Protein AF-A0A3B9BA72-F1 (afdb_monomer_lite)

Radius of gyration: 28.12 Å; chains: 1; bounding box: 75×42×63 Å

Structure (mmCIF, N/CA/C/O backbone):
data_AF-A0A3B9BA72-F1
#
_entry.id   AF-A0A3B9BA72-F1
#
loop_
_atom_site.group_PDB
_atom_site.id
_atom_site.type_symbol
_atom_site.label_atom_id
_atom_site.label_alt_id
_atom_site.label_comp_id
_atom_site.label_asym_id
_atom_site.label_entity_id
_atom_site.label_seq_id
_atom_site.pdbx_PDB_ins_code
_atom_site.Cartn_x
_atom_site.Cartn_y
_atom_site.Cartn_z
_atom_site.occupancy
_atom_site.B_iso_or_equiv
_atom_site.auth_seq_id
_atom_site.auth_comp_id
_atom_site.auth_asym_id
_atom_site.auth_atom_id
_atom_site.pdbx_PDB_model_num
ATOM 1 N N . MET A 1 1 ? -44.098 -10.872 45.865 1.00 39.09 1 MET A N 1
ATOM 2 C CA . MET A 1 1 ? -43.652 -11.292 47.211 1.00 39.09 1 MET A CA 1
ATOM 3 C C . MET A 1 1 ? -42.749 -12.494 46.983 1.00 39.09 1 MET A C 1
ATOM 5 O O . MET A 1 1 ? -43.234 -13.493 46.483 1.00 39.09 1 MET A O 1
ATOM 9 N N . SER A 1 2 ? -41.432 -12.291 46.892 1.00 42.19 2 SER A N 1
ATOM 10 C CA . SER A 1 2 ? -40.493 -12.405 48.029 1.00 42.19 2 SER A CA 1
ATOM 11 C C . SER A 1 2 ? -40.574 -13.809 48.636 1.00 42.19 2 SER A C 1
ATOM 13 O O . SER A 1 2 ? -41.641 -14.202 49.070 1.00 42.19 2 SER A O 1
ATOM 15 N N . ALA A 1 3 ? -39.534 -14.618 48.746 1.00 47.72 3 ALA A N 1
ATOM 16 C CA . ALA A 1 3 ? -38.105 -14.443 48.584 1.00 47.72 3 ALA A CA 1
ATOM 17 C C . ALA A 1 3 ? -37.508 -15.856 48.629 1.00 47.72 3 ALA A C 1
ATOM 19 O O . ALA A 1 3 ? -38.056 -16.686 49.336 1.00 47.72 3 ALA A O 1
ATOM 20 N N . PHE A 1 4 ? -36.391 -16.122 47.955 1.00 42.97 4 PHE A N 1
ATOM 21 C CA . PHE A 1 4 ? -35.369 -17.028 48.499 1.00 42.97 4 PHE A CA 1
ATOM 22 C C . PHE A 1 4 ? -34.031 -16.754 47.800 1.00 42.97 4 PHE A C 1
ATOM 24 O O . PHE A 1 4 ? -33.461 -17.56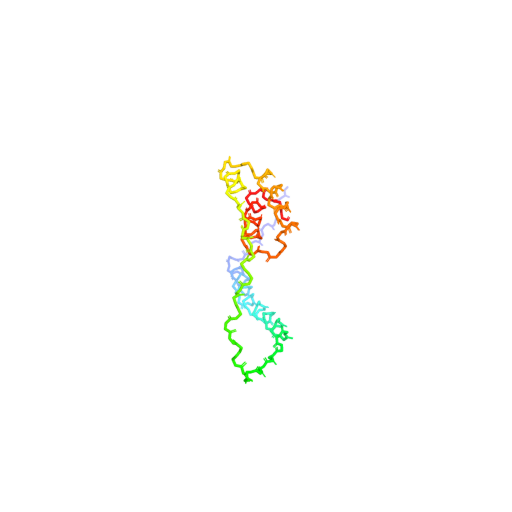4 47.075 1.00 42.97 4 PHE A O 1
ATOM 31 N N . LEU A 1 5 ? -33.543 -15.529 48.008 1.00 53.72 5 LEU A N 1
ATOM 32 C CA . LEU A 1 5 ? -32.123 -15.227 47.902 1.00 53.72 5 LEU A CA 1
ATOM 33 C C . LEU A 1 5 ? -31.432 -15.893 49.096 1.00 53.72 5 LEU A C 1
ATOM 35 O O . LEU A 1 5 ? -31.434 -15.347 50.196 1.00 53.72 5 LEU A O 1
ATOM 39 N N . GLN A 1 6 ? -30.843 -17.066 48.882 1.00 51.34 6 GLN A N 1
ATOM 40 C CA . GLN A 1 6 ? -29.943 -17.684 49.854 1.00 51.34 6 GLN A CA 1
ATOM 41 C C . GLN A 1 6 ? -28.637 -18.036 49.126 1.00 51.34 6 GLN A C 1
ATOM 43 O O . GLN A 1 6 ? -28.504 -19.066 48.483 1.00 51.34 6 GLN A O 1
ATOM 48 N N . LYS A 1 7 ? -27.767 -17.035 48.962 1.00 53.44 7 LYS A N 1
ATOM 49 C CA . LYS A 1 7 ? -26.552 -16.846 49.775 1.00 53.44 7 LYS A CA 1
ATOM 50 C C . LYS A 1 7 ? -25.490 -17.915 49.491 1.00 53.44 7 LYS A C 1
ATOM 52 O O . LYS A 1 7 ? -25.209 -18.776 50.316 1.00 53.44 7 LYS A O 1
ATOM 57 N N . THR A 1 8 ? -24.861 -17.816 48.323 1.00 53.97 8 THR A N 1
ATOM 58 C CA . THR A 1 8 ? -23.613 -18.526 48.017 1.00 53.97 8 THR A CA 1
ATOM 59 C C . THR A 1 8 ? -22.423 -17.810 48.674 1.00 53.97 8 THR A C 1
ATOM 61 O O . THR A 1 8 ? -22.326 -16.584 48.560 1.00 53.97 8 THR A O 1
ATOM 64 N N . PRO A 1 9 ? -21.507 -18.521 49.356 1.00 51.69 9 PRO A N 1
ATOM 65 C CA . PRO A 1 9 ? -20.377 -17.906 50.049 1.00 51.69 9 PRO A CA 1
ATOM 66 C C . PRO A 1 9 ? -19.336 -17.312 49.071 1.00 51.69 9 PRO A C 1
ATOM 68 O O . PRO A 1 9 ? -19.056 -17.905 48.025 1.00 51.69 9 PRO A O 1
ATOM 71 N N . PRO A 1 10 ? -18.694 -16.177 49.419 1.00 57.09 10 PRO A N 1
ATOM 72 C CA . PRO A 1 10 ? -17.856 -15.367 48.518 1.00 57.09 10 PRO A CA 1
ATOM 73 C C . PRO A 1 10 ? -16.502 -15.994 48.130 1.00 57.09 10 PRO A C 1
ATOM 75 O O . PRO A 1 10 ? -15.698 -15.361 47.447 1.00 57.09 10 PRO A O 1
ATOM 78 N N . ASN A 1 11 ? -16.217 -17.225 48.563 1.00 55.25 11 ASN A N 1
ATOM 79 C CA . ASN A 1 11 ? -14.919 -17.875 48.362 1.00 55.25 11 ASN A CA 1
ATOM 80 C C . ASN A 1 11 ? -14.921 -18.946 47.256 1.00 55.25 11 ASN A C 1
ATOM 82 O O . ASN A 1 11 ? -13.859 -19.408 46.855 1.00 55.25 11 ASN A O 1
ATOM 86 N N . LEU A 1 12 ? -16.087 -19.313 46.708 1.00 53.84 12 LEU A N 1
ATOM 87 C CA . LEU A 1 12 ? -16.161 -20.344 45.665 1.00 53.84 12 LEU A CA 1
ATOM 88 C C . LEU A 1 12 ? -15.916 -19.789 44.251 1.00 53.84 12 LEU A C 1
ATOM 90 O O . LEU A 1 12 ? -15.346 -20.479 43.414 1.00 53.84 12 LEU A O 1
ATOM 94 N N . GLN A 1 13 ? -16.258 -18.522 43.985 1.00 52.84 13 GLN A N 1
ATOM 95 C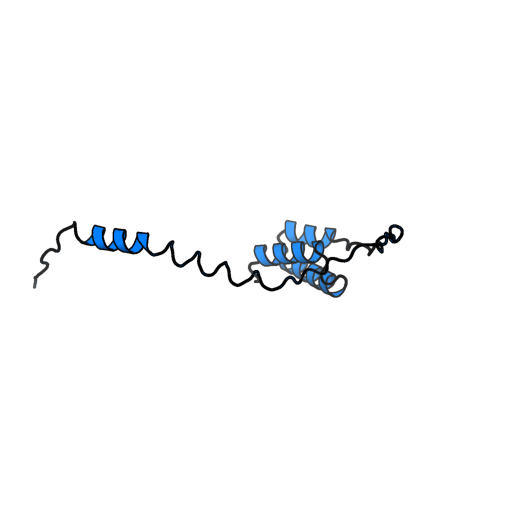 CA . GLN A 1 13 ? -16.000 -17.903 42.675 1.00 52.84 13 GLN A CA 1
ATOM 96 C C . GLN A 1 13 ? -14.500 -17.751 42.382 1.00 52.84 13 GLN A C 1
ATOM 98 O O . GLN A 1 13 ? -14.077 -17.920 41.241 1.00 52.84 13 GLN A O 1
ATOM 103 N N . LYS A 1 14 ? -13.670 -17.517 43.407 1.00 51.75 14 LYS A N 1
ATOM 104 C CA . LYS A 1 14 ? -12.212 -17.401 43.238 1.00 51.75 14 LYS A CA 1
ATOM 105 C C . LYS A 1 14 ? -11.565 -18.715 42.780 1.00 51.75 14 LYS A C 1
ATOM 107 O O . LYS A 1 14 ? -10.586 -18.672 42.041 1.00 51.75 14 LYS A O 1
ATOM 112 N N . LEU A 1 15 ? -12.136 -19.867 43.150 1.00 52.25 15 LEU A N 1
ATOM 113 C CA . LEU A 1 15 ? -11.631 -21.183 42.743 1.00 52.25 15 LEU A CA 1
ATOM 114 C C . LEU A 1 15 ? -11.910 -21.496 41.262 1.00 52.25 15 LEU A C 1
ATOM 116 O O . LEU A 1 15 ? -11.081 -22.124 40.600 1.00 52.25 15 LEU A O 1
ATOM 120 N N . PHE A 1 16 ? -13.033 -21.009 40.723 1.00 48.69 16 PHE A N 1
ATOM 121 C CA . PHE A 1 16 ? -13.364 -21.162 39.302 1.00 48.69 16 PHE A CA 1
ATOM 122 C C . PHE A 1 16 ? -12.490 -20.267 38.412 1.00 48.69 16 PHE A C 1
ATOM 124 O O . PHE A 1 16 ? -11.975 -20.739 37.399 1.00 48.69 16 PHE A O 1
ATOM 131 N N . PHE A 1 17 ? -12.223 -19.019 38.818 1.00 49.12 17 PHE A N 1
ATOM 132 C CA . PHE A 1 17 ? -11.333 -18.128 38.059 1.00 49.12 17 PHE A CA 1
ATOM 133 C C . PHE A 1 17 ? -9.855 -18.555 38.114 1.00 49.12 17 PHE A C 1
ATOM 135 O O . PHE A 1 17 ? -9.147 -18.438 37.115 1.00 49.12 17 PHE A O 1
ATOM 142 N N . ALA A 1 18 ? -9.381 -19.096 39.241 1.00 49.56 18 ALA A N 1
ATOM 143 C CA . ALA A 1 18 ? -7.991 -19.541 39.369 1.00 49.56 18 ALA A CA 1
ATOM 144 C C . ALA A 1 18 ? -7.692 -20.833 38.583 1.00 49.56 18 ALA A C 1
ATOM 146 O O . ALA A 1 18 ? -6.595 -20.985 38.045 1.00 49.56 18 ALA A O 1
ATOM 147 N N . THR A 1 19 ? -8.665 -21.743 38.465 1.00 46.62 19 THR A N 1
ATOM 148 C CA . THR A 1 19 ? -8.476 -23.018 37.750 1.00 46.62 19 THR A CA 1
ATOM 149 C C . THR A 1 19 ? -8.549 -22.854 36.230 1.00 46.62 19 THR A C 1
ATOM 151 O O . THR A 1 19 ? -7.809 -23.525 35.515 1.00 46.62 19 THR A O 1
ATOM 154 N N . LEU A 1 20 ? -9.344 -21.906 35.717 1.00 48.94 20 LEU A N 1
ATOM 155 C CA . LEU A 1 20 ? -9.383 -21.610 34.276 1.00 48.94 20 LEU A CA 1
ATOM 156 C C . LEU A 1 20 ? -8.145 -20.852 33.765 1.00 48.94 20 LEU A C 1
ATOM 158 O O . LEU A 1 20 ? -7.879 -20.848 32.567 1.00 48.94 20 LEU A O 1
ATOM 162 N N . CYS A 1 21 ? -7.368 -20.217 34.646 1.00 50.47 21 CYS A N 1
ATOM 163 C CA . CYS A 1 21 ? -6.206 -19.420 34.242 1.00 50.47 21 CYS A CA 1
ATOM 164 C C . CYS A 1 21 ? -4.920 -20.257 34.063 1.00 50.47 21 CYS A C 1
ATOM 166 O O . CYS A 1 21 ? -3.958 -19.795 33.449 1.00 50.47 21 CYS A O 1
ATOM 168 N N . ARG A 1 22 ? -4.880 -21.503 34.566 1.00 48.84 22 ARG A N 1
ATOM 169 C CA . ARG A 1 22 ? -3.663 -22.338 34.518 1.00 48.84 22 ARG A CA 1
ATOM 170 C C . ARG A 1 22 ? -3.564 -23.241 33.283 1.00 48.84 22 ARG A C 1
ATOM 172 O O . ARG A 1 22 ? -2.462 -23.635 32.923 1.00 48.84 22 ARG A O 1
ATOM 179 N N . SER A 1 23 ? -4.675 -23.529 32.610 1.00 48.88 23 SER A N 1
ATOM 180 C CA . SER A 1 23 ? -4.734 -24.433 31.449 1.00 48.88 23 SER A CA 1
ATOM 181 C C . SER A 1 23 ? -4.722 -23.719 30.088 1.00 48.88 23 SER A C 1
ATOM 183 O O . SER A 1 23 ? -4.349 -24.331 29.091 1.00 48.88 23 SER A O 1
ATOM 185 N N . SER A 1 24 ? -5.018 -22.416 30.024 1.00 47.16 24 SER A N 1
ATOM 186 C CA . SER A 1 24 ? -5.087 -21.669 28.751 1.00 47.16 24 SER A CA 1
ATOM 187 C C . SER A 1 24 ? -3.728 -21.328 28.126 1.00 47.16 24 SER A C 1
ATOM 189 O O . SER A 1 24 ? -3.663 -21.002 26.945 1.00 47.16 24 SER A O 1
ATOM 191 N N . LYS A 1 25 ? -2.626 -21.401 28.883 1.00 50.06 25 LYS A N 1
ATOM 192 C CA . LYS A 1 25 ? -1.277 -21.126 28.346 1.00 50.06 25 LYS A CA 1
ATOM 193 C C . LYS A 1 25 ? -0.589 -22.358 27.754 1.00 50.06 25 LYS A C 1
ATOM 195 O O . LYS A 1 25 ? 0.356 -22.203 26.992 1.00 50.06 25 LYS A O 1
ATOM 200 N N . ALA A 1 26 ? -1.054 -23.562 28.085 1.00 50.84 26 ALA A N 1
ATOM 201 C CA . ALA A 1 26 ? -0.420 -24.801 27.636 1.00 50.84 26 ALA A CA 1
ATOM 202 C C . ALA A 1 26 ? -0.924 -25.278 26.263 1.00 50.84 26 ALA A C 1
ATOM 204 O O . ALA A 1 26 ? -0.186 -25.955 25.556 1.00 50.84 26 ALA A O 1
ATOM 205 N N . LEU A 1 27 ? -2.143 -24.903 25.853 1.00 52.25 27 LEU A N 1
ATOM 206 C CA . LEU A 1 27 ? -2.698 -25.327 24.559 1.00 52.25 27 LEU A CA 1
ATOM 207 C C . LEU A 1 27 ? -2.344 -24.408 23.380 1.00 52.25 27 LEU A C 1
ATOM 209 O O . LEU A 1 27 ? -2.531 -24.805 22.236 1.00 52.25 27 LEU A O 1
ATOM 213 N N . LEU A 1 28 ? -1.810 -23.207 23.620 1.00 52.22 28 LEU A N 1
ATOM 214 C CA . LEU A 1 28 ? -1.424 -22.295 22.533 1.00 52.22 28 LEU A CA 1
ATOM 215 C C . LEU A 1 28 ? 0.001 -22.536 22.008 1.00 52.22 28 LEU A C 1
ATOM 217 O O . LEU A 1 28 ? 0.336 -22.054 20.932 1.00 52.22 28 LEU A O 1
ATOM 221 N N . TRP A 1 29 ? 0.836 -23.295 22.726 1.00 48.94 29 TRP A N 1
ATOM 222 C CA . TRP A 1 29 ? 2.225 -23.533 22.311 1.00 48.94 29 TRP A CA 1
ATOM 223 C C . TRP A 1 29 ? 2.374 -24.730 21.359 1.00 48.94 29 TRP A C 1
ATOM 225 O O . TRP A 1 29 ? 3.251 -24.734 20.500 1.00 48.94 29 TRP A O 1
ATOM 235 N N . THR A 1 30 ? 1.510 -25.743 21.457 1.00 54.81 30 THR A N 1
ATOM 236 C CA . THR A 1 30 ? 1.644 -26.976 20.658 1.00 54.81 30 THR A CA 1
ATOM 237 C C . THR A 1 30 ? 1.199 -26.824 19.200 1.00 54.81 30 THR A C 1
ATOM 239 O O . THR A 1 30 ? 1.572 -27.649 18.373 1.00 54.81 30 THR A O 1
ATOM 242 N N . GLY A 1 31 ? 0.464 -25.761 18.853 1.00 54.84 31 GLY A N 1
ATOM 243 C CA . GLY A 1 31 ? 0.054 -25.475 17.471 1.00 54.84 31 GLY A CA 1
ATOM 244 C C . GLY A 1 31 ? 1.123 -24.788 16.608 1.00 54.84 31 GLY A C 1
ATOM 245 O O . GLY A 1 31 ? 1.043 -24.846 15.385 1.00 54.84 31 GLY A O 1
ATOM 246 N N . LEU A 1 32 ? 2.143 -24.165 17.213 1.00 57.91 32 LEU A N 1
ATOM 247 C CA . LEU A 1 32 ? 3.149 -23.373 16.487 1.00 57.91 32 LEU A CA 1
ATOM 248 C C . LEU A 1 32 ? 4.246 -24.230 15.819 1.00 57.91 32 LEU A C 1
ATOM 250 O O . LEU A 1 32 ? 5.016 -23.729 15.007 1.00 57.91 32 LEU A O 1
ATOM 254 N N . LEU A 1 33 ? 4.311 -25.530 16.119 1.00 59.94 33 LEU A N 1
ATOM 255 C CA . LEU A 1 33 ? 5.367 -26.432 15.636 1.00 59.94 33 LEU A CA 1
ATOM 256 C C . LEU A 1 33 ? 5.039 -27.177 14.329 1.00 59.94 33 LEU A C 1
ATOM 258 O O . LEU A 1 33 ? 5.885 -27.918 13.838 1.00 59.94 33 LEU A O 1
ATOM 262 N N . PHE A 1 34 ? 3.859 -26.980 13.730 1.00 54.50 34 PHE A N 1
ATOM 263 C CA . PHE A 1 34 ? 3.462 -27.726 12.524 1.00 54.50 34 PHE A CA 1
ATOM 264 C C . PHE A 1 34 ? 3.851 -27.051 11.190 1.00 54.50 34 PHE A C 1
ATOM 266 O O . PHE A 1 34 ? 3.810 -27.693 10.146 1.00 54.50 34 PHE A O 1
ATOM 273 N N . CYS A 1 35 ? 4.287 -25.786 11.190 1.00 53.94 35 CYS A N 1
ATOM 274 C CA . CYS A 1 35 ? 4.525 -25.032 9.946 1.00 53.94 35 CYS A CA 1
ATOM 275 C C . CYS A 1 35 ? 5.989 -24.990 9.460 1.00 53.94 35 CYS A C 1
ATOM 277 O O . CYS A 1 35 ? 6.270 -24.297 8.488 1.00 53.94 35 CYS A O 1
ATOM 279 N N . ILE A 1 36 ? 6.931 -25.701 10.095 1.00 58.72 36 ILE A N 1
ATOM 280 C CA . ILE A 1 36 ? 8.369 -25.631 9.737 1.00 58.72 36 ILE A CA 1
ATOM 281 C C . ILE A 1 36 ? 8.787 -26.712 8.715 1.00 58.72 36 ILE A C 1
ATOM 283 O O . ILE A 1 36 ? 9.893 -26.678 8.192 1.00 58.72 36 ILE A O 1
ATOM 287 N N . HIS A 1 37 ? 7.906 -27.641 8.330 1.00 52.00 37 HIS A N 1
ATOM 288 C CA . HIS A 1 37 ? 8.255 -28.718 7.391 1.00 52.00 37 HIS A CA 1
ATOM 289 C C . HIS A 1 37 ? 8.000 -28.367 5.905 1.00 52.00 37 HIS A C 1
ATOM 291 O O . HIS A 1 37 ? 7.453 -29.172 5.152 1.00 52.00 37 HIS A O 1
ATOM 297 N N . CYS A 1 38 ? 8.382 -27.164 5.464 1.00 53.22 38 CYS A N 1
ATOM 298 C CA . CYS A 1 38 ? 8.439 -26.813 4.038 1.00 53.22 38 CYS A CA 1
ATOM 299 C C . CYS A 1 38 ? 9.550 -25.790 3.743 1.00 53.22 38 CYS A C 1
ATOM 301 O O . CYS A 1 38 ? 9.294 -24.712 3.221 1.00 53.22 38 CYS A O 1
ATOM 303 N N . SER A 1 39 ? 10.795 -26.158 4.039 1.00 49.25 39 SER A N 1
ATOM 304 C CA . SER A 1 39 ? 11.967 -25.625 3.340 1.00 49.25 39 SER A CA 1
ATOM 305 C C . SER A 1 39 ? 12.944 -26.776 3.149 1.00 49.25 39 SER A C 1
ATOM 307 O O . SER A 1 39 ? 13.679 -27.120 4.062 1.00 49.25 39 SER A O 1
ATOM 309 N N . ASN A 1 40 ? 12.898 -27.418 1.979 1.00 48.44 40 ASN A N 1
ATOM 310 C CA . ASN A 1 40 ? 13.972 -28.310 1.554 1.00 48.44 40 ASN A CA 1
ATOM 311 C C . ASN A 1 40 ? 15.245 -27.473 1.397 1.00 48.44 40 ASN A C 1
ATOM 313 O O . ASN A 1 40 ? 15.276 -26.540 0.592 1.00 48.44 40 ASN A O 1
ATOM 317 N N . GLU A 1 41 ? 16.291 -27.837 2.130 1.00 54.94 41 GLU A N 1
ATOM 318 C CA . GLU A 1 41 ? 17.659 -27.452 1.816 1.00 54.94 41 GLU A CA 1
ATOM 319 C C . GLU A 1 41 ? 18.070 -28.032 0.456 1.00 54.94 41 GLU A C 1
ATOM 321 O O . GLU A 1 41 ? 18.118 -29.244 0.251 1.00 54.94 41 GLU A O 1
ATOM 326 N N . VAL A 1 42 ? 18.417 -27.146 -0.476 1.00 50.31 42 VAL A N 1
ATOM 327 C CA . VAL A 1 42 ? 19.346 -27.474 -1.557 1.00 50.31 42 VAL A CA 1
ATOM 328 C C . VAL A 1 42 ? 20.636 -26.727 -1.245 1.00 50.31 42 VAL A C 1
ATOM 330 O O . VAL A 1 42 ? 20.876 -25.627 -1.739 1.00 50.31 42 VAL A O 1
ATOM 333 N N . GLU A 1 43 ? 21.467 -27.321 -0.389 1.00 56.19 43 GLU A N 1
ATOM 334 C CA . GLU A 1 43 ? 22.894 -27.017 -0.394 1.00 56.19 43 GLU A CA 1
ATOM 335 C C . GLU A 1 43 ? 23.490 -27.552 -1.698 1.00 56.19 43 GLU A C 1
ATOM 337 O O . GLU A 1 43 ? 23.577 -28.763 -1.915 1.00 56.19 43 GLU A O 1
ATOM 342 N N . LYS A 1 44 ? 23.929 -26.639 -2.569 1.00 40.75 44 LYS A N 1
ATOM 343 C CA . LYS A 1 44 ? 25.031 -26.901 -3.496 1.00 40.75 44 LYS A CA 1
ATOM 344 C C . LYS A 1 44 ? 25.688 -25.590 -3.931 1.00 40.75 44 LYS A C 1
ATOM 346 O O . LYS A 1 44 ? 25.287 -24.987 -4.918 1.00 40.75 44 LYS A O 1
ATOM 351 N N . GLU A 1 45 ? 26.737 -25.190 -3.224 1.00 52.22 45 GLU A N 1
ATOM 352 C CA . GLU A 1 45 ? 27.841 -24.409 -3.802 1.00 52.22 45 GLU A CA 1
ATOM 353 C C . GLU A 1 45 ? 28.957 -25.437 -4.063 1.00 52.22 45 GLU A C 1
ATOM 355 O O . GLU A 1 45 ? 29.303 -26.201 -3.158 1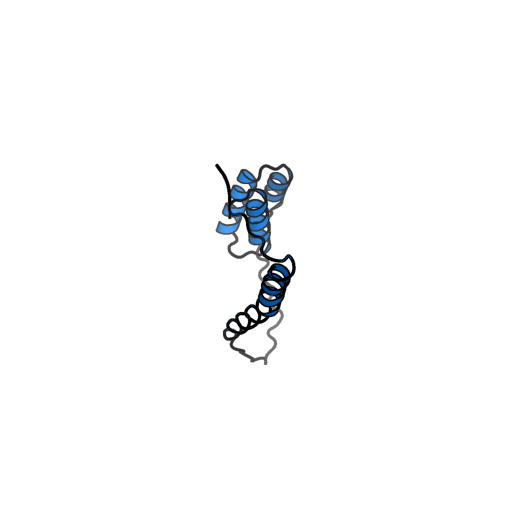.00 52.22 45 GLU A O 1
ATOM 360 N N . PRO A 1 46 ? 29.407 -25.609 -5.318 1.00 53.28 46 PRO A N 1
ATOM 361 C CA . PRO A 1 46 ? 30.569 -24.828 -5.716 1.00 53.28 46 PRO A CA 1
ATOM 362 C C . PRO A 1 46 ? 30.512 -24.402 -7.185 1.00 53.28 46 PRO A C 1
ATOM 364 O O . PRO A 1 46 ? 30.414 -25.248 -8.078 1.00 53.28 46 PRO A O 1
ATOM 367 N N . ASN A 1 47 ? 30.607 -23.102 -7.437 1.00 44.88 47 ASN A N 1
ATOM 368 C CA . ASN A 1 47 ? 31.429 -22.461 -8.468 1.00 44.88 47 ASN A CA 1
ATOM 369 C C . ASN A 1 47 ? 30.930 -21.028 -8.606 1.00 44.88 47 ASN A C 1
ATOM 371 O O . ASN A 1 47 ? 29.979 -20.789 -9.347 1.00 44.88 47 ASN A O 1
ATOM 375 N N . ALA A 1 48 ? 31.603 -20.095 -7.932 1.00 57.34 48 ALA A N 1
ATOM 376 C CA . ALA A 1 48 ? 31.367 -18.663 -8.037 1.00 57.34 48 ALA A CA 1
ATOM 377 C C . ALA A 1 48 ? 31.221 -18.212 -9.506 1.00 57.34 48 ALA A C 1
ATOM 379 O O . ALA A 1 48 ? 32.221 -18.100 -10.227 1.00 57.34 48 ALA A O 1
ATOM 380 N N . PRO A 1 49 ? 30.001 -17.885 -9.967 1.00 52.16 49 PRO A N 1
ATOM 381 C CA . PRO A 1 49 ? 29.825 -17.129 -11.185 1.00 52.16 49 PRO A CA 1
ATOM 382 C C . PRO A 1 49 ? 30.102 -15.671 -10.814 1.00 52.16 49 PRO A C 1
ATOM 384 O O . PRO A 1 49 ? 29.528 -15.146 -9.859 1.00 52.16 49 PRO A O 1
ATOM 387 N N . LYS A 1 50 ? 31.007 -15.030 -11.566 1.00 51.38 50 LYS A N 1
ATOM 388 C CA . LYS A 1 50 ? 31.194 -13.570 -11.673 1.00 51.38 50 LYS A CA 1
ATOM 389 C C . LYS A 1 50 ? 29.920 -12.826 -11.243 1.00 51.38 50 LYS A C 1
ATOM 391 O O . LYS A 1 50 ? 28.888 -13.191 -11.809 1.00 51.38 50 LYS A O 1
ATOM 396 N N . PRO A 1 51 ? 29.965 -11.823 -10.331 1.00 50.19 51 PRO A N 1
ATOM 397 C CA . PRO A 1 51 ? 28.777 -11.086 -9.905 1.00 50.19 51 PRO A CA 1
ATOM 398 C C . PRO A 1 51 ? 27.969 -10.702 -11.137 1.00 50.19 51 PRO A C 1
ATOM 400 O O . PRO A 1 51 ? 28.374 -9.839 -11.920 1.00 50.19 51 PRO A O 1
ATOM 403 N N . GLN A 1 52 ? 26.887 -11.439 -11.376 1.00 49.91 52 GLN A N 1
ATOM 404 C CA . GLN A 1 52 ? 25.944 -11.085 -12.411 1.00 49.91 52 GLN A CA 1
ATOM 405 C C . GLN A 1 52 ? 25.368 -9.788 -11.882 1.00 49.91 52 GLN A C 1
ATOM 407 O O . GLN A 1 52 ? 24.810 -9.772 -10.783 1.00 49.91 52 GLN A O 1
ATOM 412 N N . ALA A 1 53 ? 25.643 -8.690 -12.587 1.00 51.97 53 ALA A N 1
ATOM 413 C CA . ALA A 1 53 ? 25.022 -7.417 -12.292 1.00 51.97 53 ALA A CA 1
ATOM 414 C C . ALA A 1 53 ? 23.531 -7.709 -12.133 1.00 51.97 53 ALA A C 1
ATOM 416 O O . ALA A 1 53 ? 22.899 -8.205 -13.068 1.00 51.97 53 ALA A O 1
ATOM 417 N N . ILE A 1 54 ? 23.029 -7.517 -10.911 1.00 56.62 54 ILE A N 1
ATOM 418 C CA . ILE A 1 54 ? 21.609 -7.619 -10.598 1.00 56.62 54 ILE A CA 1
ATOM 419 C C . ILE A 1 54 ? 20.920 -6.820 -11.703 1.00 56.62 54 ILE A C 1
ATOM 421 O O . ILE A 1 54 ? 21.342 -5.681 -11.931 1.00 56.62 54 ILE A O 1
ATOM 425 N N . PRO A 1 55 ? 19.953 -7.390 -12.445 1.00 48.97 55 PRO A N 1
ATOM 426 C CA . PRO A 1 55 ? 19.179 -6.604 -13.385 1.00 48.97 55 PRO A CA 1
ATOM 427 C C . PRO A 1 55 ? 18.655 -5.422 -12.582 1.00 48.97 55 PRO A C 1
ATOM 429 O O . PRO A 1 55 ? 17.912 -5.640 -11.621 1.00 48.97 55 PRO A O 1
ATOM 432 N N . THR A 1 56 ? 19.119 -4.208 -12.889 1.00 53.09 56 THR A N 1
ATOM 433 C CA . THR A 1 56 ? 18.619 -2.974 -12.284 1.00 53.09 56 THR A CA 1
ATOM 434 C C . THR A 1 56 ? 17.173 -2.861 -12.730 1.00 53.09 56 THR A C 1
ATOM 436 O O . THR A 1 56 ? 16.850 -2.241 -13.736 1.00 53.09 56 THR A O 1
ATOM 439 N N . THR A 1 57 ? 16.312 -3.613 -12.058 1.00 63.94 57 THR A N 1
ATOM 440 C CA . THR A 1 57 ? 14.887 -3.635 -12.299 1.00 63.94 57 THR A CA 1
ATOM 441 C C . THR A 1 57 ? 14.457 -2.293 -11.763 1.00 63.94 57 THR A C 1
ATOM 443 O O . THR A 1 57 ? 14.627 -2.042 -10.571 1.00 63.94 57 THR A O 1
ATOM 446 N N . GLU A 1 58 ? 14.076 -1.389 -12.658 1.00 75.75 58 GLU A N 1
ATOM 447 C CA . GLU A 1 58 ? 13.822 -0.007 -12.282 1.00 75.75 58 GLU A CA 1
ATOM 448 C C . GLU A 1 58 ? 12.797 0.029 -11.150 1.00 75.75 58 GLU A C 1
ATOM 450 O O . GLU A 1 58 ? 11.673 -0.456 -11.299 1.00 75.75 58 GLU A O 1
ATOM 455 N N . SER A 1 59 ? 13.216 0.530 -9.988 1.00 79.50 59 SER A N 1
ATOM 456 C CA . SER A 1 59 ? 12.347 0.610 -8.823 1.00 79.50 59 SER A CA 1
ATOM 457 C C . SER A 1 59 ? 11.204 1.582 -9.119 1.00 79.50 59 SER A C 1
ATOM 459 O O . SER A 1 59 ? 11.458 2.674 -9.634 1.00 79.50 59 SER A O 1
ATOM 461 N N . PRO A 1 60 ? 9.952 1.230 -8.791 1.00 89.88 60 PRO A N 1
ATOM 462 C CA . PRO A 1 60 ? 8.827 2.115 -9.039 1.00 89.88 60 PRO A CA 1
ATOM 463 C C . PRO A 1 60 ? 8.953 3.394 -8.207 1.00 89.88 60 PRO A C 1
ATOM 465 O O . PRO A 1 60 ? 9.222 3.340 -7.005 1.00 89.88 60 PRO A O 1
ATOM 468 N N . ASP A 1 61 ? 8.702 4.546 -8.827 1.00 95.06 61 ASP A N 1
ATOM 469 C CA . ASP A 1 61 ? 8.552 5.801 -8.093 1.00 95.06 61 ASP A CA 1
ATOM 470 C C . ASP A 1 61 ? 7.179 5.844 -7.408 1.00 95.06 61 ASP A C 1
ATOM 472 O O . ASP A 1 61 ? 6.140 6.052 -8.036 1.00 95.06 61 ASP A O 1
ATOM 476 N N . LEU A 1 62 ? 7.180 5.637 -6.091 1.00 97.31 62 LEU A N 1
ATOM 477 C CA . LEU A 1 62 ? 5.972 5.606 -5.268 1.00 97.31 62 LEU A CA 1
ATOM 478 C C . LEU A 1 62 ? 5.641 6.957 -4.619 1.00 97.31 62 LEU A C 1
ATOM 480 O O . LEU A 1 62 ? 4.669 7.024 -3.861 1.00 97.31 62 LEU A O 1
ATOM 484 N N . ALA A 1 63 ? 6.403 8.027 -4.886 1.00 98.00 63 ALA A N 1
ATOM 485 C CA . ALA A 1 63 ? 6.294 9.300 -4.167 1.00 98.00 63 ALA A CA 1
ATOM 486 C C . ALA A 1 63 ? 4.857 9.840 -4.145 1.00 98.00 63 ALA A C 1
ATOM 488 O O . ALA A 1 63 ? 4.318 10.140 -3.079 1.00 98.00 63 ALA A O 1
ATOM 489 N N . LYS A 1 64 ? 4.191 9.849 -5.304 1.00 98.12 64 LYS A N 1
ATOM 490 C CA . LYS A 1 64 ? 2.808 10.325 -5.438 1.00 98.12 64 LYS A CA 1
ATOM 491 C C . LYS A 1 64 ? 1.805 9.501 -4.625 1.00 98.12 64 LYS A C 1
ATOM 493 O O . LYS A 1 64 ? 0.882 10.052 -4.032 1.00 98.12 64 LYS A O 1
ATOM 498 N N . ALA A 1 65 ? 1.956 8.177 -4.600 1.00 98.19 65 ALA A N 1
ATOM 499 C CA . ALA A 1 65 ? 1.055 7.315 -3.839 1.00 98.19 65 ALA A CA 1
ATOM 500 C C . ALA A 1 65 ? 1.255 7.488 -2.325 1.00 98.19 65 ALA A C 1
ATOM 502 O O . ALA A 1 65 ? 0.289 7.505 -1.563 1.00 98.19 65 ALA A O 1
ATOM 503 N N . ILE A 1 66 ? 2.509 7.662 -1.899 1.00 98.38 66 ILE A N 1
ATOM 504 C CA . ILE A 1 66 ? 2.865 7.926 -0.503 1.00 98.38 66 ILE A CA 1
ATOM 505 C C . ILE A 1 66 ? 2.323 9.287 -0.058 1.00 98.38 66 ILE A C 1
ATOM 507 O O . ILE A 1 66 ? 1.749 9.373 1.025 1.00 98.38 66 ILE A O 1
ATOM 511 N N . GLU A 1 67 ? 2.456 10.322 -0.887 1.00 98.56 67 GLU A N 1
ATOM 512 C CA . GLU A 1 67 ? 1.900 11.652 -0.628 1.00 98.56 67 GLU A CA 1
ATOM 513 C C . GLU A 1 67 ? 0.384 11.583 -0.419 1.00 98.56 67 GLU A C 1
ATOM 515 O O . GLU A 1 67 ? -0.105 12.012 0.624 1.00 98.56 67 GLU A O 1
ATOM 520 N N . LYS A 1 68 ? -0.356 10.934 -1.331 1.00 98.56 68 LYS A N 1
ATOM 521 C CA . LYS A 1 68 ? -1.815 10.770 -1.195 1.00 98.56 68 LYS A CA 1
ATOM 522 C C . LYS A 1 68 ? -2.211 10.069 0.101 1.00 98.56 68 LYS A C 1
ATOM 524 O O . LYS A 1 68 ? -3.183 10.471 0.736 1.00 98.56 68 LYS A O 1
ATOM 529 N N . ARG A 1 69 ? -1.441 9.063 0.527 1.00 97.94 69 ARG A N 1
ATOM 530 C CA . ARG A 1 69 ? -1.652 8.390 1.815 1.00 97.94 69 ARG A CA 1
ATOM 531 C C . ARG A 1 69 ? -1.439 9.350 2.990 1.00 97.94 69 ARG A C 1
ATOM 533 O O . ARG A 1 69 ? -2.280 9.408 3.879 1.00 97.94 69 ARG A O 1
ATOM 540 N N . ILE A 1 70 ? -0.349 10.121 2.985 1.00 97.81 70 ILE A N 1
ATOM 541 C CA . ILE A 1 70 ? -0.024 11.091 4.049 1.00 97.81 70 ILE A CA 1
ATOM 542 C C . ILE A 1 70 ? -1.085 12.197 4.144 1.00 97.81 70 ILE A C 1
ATOM 544 O O . ILE A 1 70 ? -1.431 12.618 5.244 1.00 97.81 70 ILE A O 1
ATOM 548 N N . GLU A 1 71 ? -1.652 12.620 3.015 1.00 97.81 71 GLU A N 1
ATOM 549 C CA . GLU A 1 71 ? -2.776 13.566 2.952 1.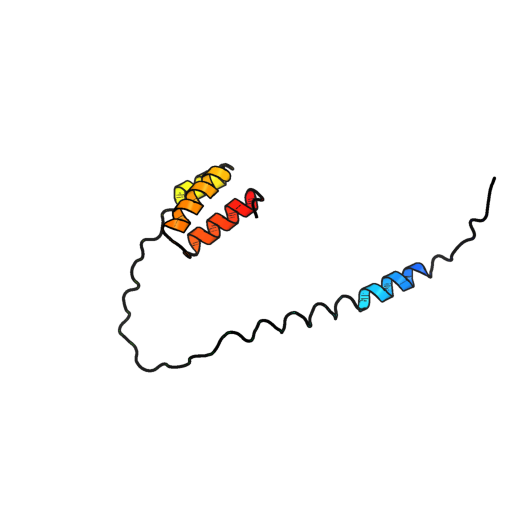00 97.81 71 GLU A CA 1
ATOM 550 C C . GLU A 1 71 ? -4.103 12.984 3.488 1.00 97.81 71 GLU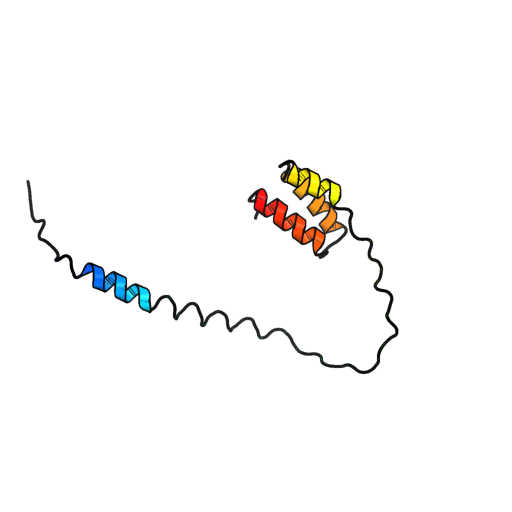 A C 1
ATOM 552 O O . GLU A 1 71 ? -5.110 13.689 3.544 1.00 97.81 71 GLU A O 1
ATOM 557 N N . GLY A 1 72 ? -4.142 11.699 3.855 1.00 96.62 72 GLY A N 1
ATOM 558 C CA . GLY A 1 72 ? -5.352 10.991 4.277 1.00 96.62 72 GLY A CA 1
ATOM 559 C C . GLY A 1 72 ? -6.236 10.521 3.117 1.00 96.62 72 GLY A C 1
ATOM 560 O O . GLY A 1 72 ? -7.261 9.878 3.348 1.00 96.62 72 GLY A O 1
ATOM 561 N N . ASN A 1 73 ? -5.837 10.770 1.866 1.00 97.94 73 ASN A N 1
ATOM 562 C CA . ASN A 1 73 ? -6.531 10.300 0.669 1.00 97.94 73 ASN A CA 1
ATOM 563 C C . ASN A 1 73 ? -6.162 8.838 0.361 1.00 97.94 73 ASN A C 1
ATOM 565 O O . ASN A 1 73 ? -5.492 8.511 -0.624 1.00 97.94 73 ASN A O 1
ATOM 569 N N . SER A 1 74 ? -6.585 7.952 1.264 1.00 96.81 74 SER A N 1
ATOM 570 C CA . SER A 1 74 ? -6.206 6.538 1.253 1.00 96.81 74 SER A CA 1
ATOM 571 C C . SER A 1 74 ? -6.735 5.794 0.025 1.00 96.81 74 SER A C 1
ATOM 573 O O . SER A 1 74 ? -6.027 4.947 -0.511 1.00 96.81 74 SER A O 1
ATOM 575 N N . ASP A 1 75 ? -7.928 6.131 -0.472 1.00 97.81 75 ASP A N 1
ATOM 576 C CA . ASP A 1 75 ? -8.520 5.465 -1.641 1.00 97.81 75 ASP A CA 1
ATOM 577 C C . ASP A 1 75 ? -7.710 5.714 -2.918 1.00 97.81 75 ASP A C 1
ATOM 579 O O . ASP A 1 75 ? -7.424 4.781 -3.674 1.00 97.81 75 ASP A O 1
ATOM 583 N N . GLU A 1 76 ? -7.270 6.957 -3.139 1.00 98.19 76 GLU A N 1
ATOM 584 C CA . GLU A 1 76 ? -6.427 7.296 -4.287 1.00 98.19 76 GLU A CA 1
ATOM 585 C C . GLU A 1 76 ? -5.028 6.677 -4.157 1.00 98.19 76 GLU A C 1
ATOM 587 O O . GLU A 1 76 ? -4.480 6.170 -5.140 1.00 98.19 76 GLU A O 1
ATOM 592 N N . ALA A 1 77 ? -4.470 6.641 -2.942 1.00 98.44 77 ALA A N 1
ATOM 593 C CA . ALA A 1 77 ? -3.218 5.937 -2.677 1.00 98.44 77 ALA A CA 1
ATOM 594 C C . ALA A 1 77 ? -3.333 4.440 -3.010 1.00 98.44 77 ALA A C 1
ATOM 596 O O . ALA A 1 77 ? -2.493 3.904 -3.734 1.00 98.44 77 ALA A O 1
ATOM 597 N N . ILE A 1 78 ? -4.399 3.771 -2.556 1.00 98.50 78 ILE A N 1
ATOM 598 C CA . ILE A 1 78 ? -4.672 2.355 -2.850 1.00 98.50 78 ILE A CA 1
ATOM 599 C C . ILE A 1 78 ? -4.830 2.137 -4.354 1.00 98.50 78 ILE A C 1
ATOM 601 O O . ILE A 1 78 ? -4.276 1.176 -4.891 1.00 98.50 78 ILE A O 1
ATOM 605 N N . ARG A 1 79 ? -5.554 3.022 -5.051 1.00 98.50 79 ARG A N 1
ATOM 606 C CA . ARG A 1 79 ? -5.736 2.947 -6.505 1.00 98.50 79 ARG A CA 1
ATOM 607 C C . ARG A 1 79 ? -4.389 2.961 -7.229 1.00 98.50 79 ARG A C 1
ATOM 609 O O . ARG A 1 79 ? -4.136 2.072 -8.041 1.00 98.50 79 ARG A O 1
ATOM 616 N N . LEU A 1 80 ? -3.521 3.922 -6.908 1.00 98.44 80 LEU A N 1
ATOM 617 C CA . LEU A 1 80 ? -2.179 4.030 -7.491 1.00 98.44 80 LEU A CA 1
ATOM 618 C C . LEU A 1 80 ? -1.312 2.810 -7.153 1.00 98.44 80 LEU A C 1
ATOM 620 O O . LEU A 1 80 ? -0.674 2.242 -8.034 1.00 98.44 80 LEU A O 1
ATOM 624 N N . LEU A 1 81 ? -1.322 2.354 -5.900 1.00 98.25 81 LEU A N 1
ATOM 625 C CA . LEU A 1 81 ? -0.519 1.212 -5.451 1.00 98.25 81 LEU A CA 1
ATOM 626 C C . LEU A 1 81 ? -0.962 -0.111 -6.083 1.00 98.25 81 LEU A C 1
ATOM 628 O O . LEU A 1 81 ? -0.122 -0.952 -6.394 1.00 98.25 81 LEU A O 1
ATOM 632 N N . ARG A 1 82 ? -2.261 -0.291 -6.351 1.00 97.75 82 ARG A N 1
ATOM 633 C CA . ARG A 1 82 ? -2.761 -1.436 -7.128 1.00 97.75 82 ARG A CA 1
ATOM 634 C C . ARG A 1 82 ? -2.278 -1.393 -8.575 1.00 97.75 82 ARG A C 1
ATOM 636 O O . ARG A 1 82 ? -1.914 -2.440 -9.101 1.00 97.75 82 ARG A O 1
ATOM 643 N N . GLN A 1 83 ? -2.233 -0.212 -9.195 1.00 98.06 83 GLN A N 1
ATOM 644 C CA . GLN A 1 83 ? -1.650 -0.048 -10.533 1.00 98.06 83 GLN A CA 1
ATOM 645 C C . GLN A 1 83 ? -0.156 -0.393 -10.521 1.00 98.06 83 GLN A C 1
ATOM 647 O O . GLN A 1 83 ? 0.297 -1.165 -11.361 1.00 98.06 83 GLN A O 1
ATOM 652 N N . PHE A 1 84 ? 0.597 0.080 -9.523 1.00 97.12 84 PHE A N 1
ATOM 653 C CA . PHE A 1 84 ? 1.996 -0.314 -9.362 1.00 97.12 84 PHE A CA 1
ATOM 654 C C . PHE A 1 84 ? 2.159 -1.818 -9.157 1.00 97.12 84 PHE A C 1
ATOM 656 O O . PHE A 1 84 ? 3.056 -2.392 -9.751 1.00 97.12 84 PHE A O 1
ATOM 663 N N . ASN A 1 85 ? 1.284 -2.481 -8.401 1.00 96.88 85 ASN A N 1
ATOM 664 C CA . ASN A 1 85 ? 1.377 -3.928 -8.186 1.00 96.88 85 ASN A CA 1
ATOM 665 C C . ASN A 1 85 ? 1.065 -4.753 -9.448 1.00 96.88 85 ASN A C 1
ATOM 667 O O . ASN A 1 85 ? 1.488 -5.899 -9.551 1.00 96.88 85 ASN A O 1
ATOM 671 N N . GLN A 1 86 ? 0.329 -4.190 -10.411 1.00 97.00 86 GLN A N 1
ATOM 672 C CA . GLN A 1 86 ? 0.134 -4.824 -11.719 1.00 97.00 86 GLN A CA 1
ATOM 673 C C . GLN A 1 86 ? 1.415 -4.766 -12.560 1.00 97.00 86 GLN A C 1
ATOM 675 O O . GLN A 1 86 ? 1.759 -5.748 -13.211 1.00 97.00 86 GLN A O 1
ATOM 680 N N . THR A 1 87 ? 2.121 -3.632 -12.531 1.00 94.75 87 THR A N 1
ATOM 681 C CA . THR A 1 87 ? 3.349 -3.409 -13.316 1.00 94.75 87 THR A CA 1
ATOM 682 C C . THR A 1 87 ? 4.598 -3.996 -12.648 1.00 94.75 87 THR A C 1
ATOM 684 O O . THR A 1 87 ? 5.486 -4.500 -13.328 1.00 94.75 87 THR A O 1
ATOM 687 N N . TYR A 1 88 ? 4.648 -3.958 -11.318 1.00 94.25 88 TYR A N 1
ATOM 688 C CA . TYR A 1 88 ? 5.753 -4.391 -10.460 1.00 94.25 88 TYR A CA 1
ATOM 689 C C . TYR A 1 88 ? 5.233 -5.412 -9.432 1.00 94.25 88 TYR A C 1
ATOM 691 O O . TYR A 1 88 ? 5.129 -5.112 -8.235 1.00 94.25 88 TYR A O 1
ATOM 699 N N . PRO A 1 89 ? 4.820 -6.608 -9.890 1.00 93.31 89 PRO A N 1
ATOM 700 C CA . PRO A 1 89 ? 4.273 -7.624 -9.004 1.00 93.31 89 PRO A CA 1
ATOM 701 C C . PRO A 1 89 ? 5.346 -8.137 -8.041 1.00 93.31 89 PRO A C 1
ATOM 703 O O . PRO A 1 89 ? 6.502 -8.321 -8.415 1.00 93.31 89 PRO A O 1
ATOM 706 N N . ASN A 1 90 ? 4.948 -8.424 -6.800 1.00 91.88 90 ASN A N 1
ATOM 707 C CA . ASN A 1 90 ? 5.817 -8.960 -5.742 1.00 91.88 90 ASN A CA 1
ATOM 708 C C . ASN A 1 90 ? 7.004 -8.062 -5.343 1.00 91.88 90 ASN A C 1
ATOM 710 O O . ASN A 1 90 ? 7.888 -8.508 -4.612 1.00 91.88 90 ASN A O 1
ATOM 714 N N . THR A 1 91 ? 7.022 -6.797 -5.769 1.00 94.56 91 THR A N 1
ATOM 715 C CA . THR A 1 91 ? 8.017 -5.823 -5.313 1.00 94.56 91 THR A CA 1
ATOM 716 C C . THR A 1 91 ? 7.741 -5.444 -3.850 1.00 94.56 91 THR A C 1
ATOM 718 O O . THR A 1 91 ? 6.646 -4.946 -3.554 1.00 94.56 91 THR A O 1
ATOM 721 N N . PRO A 1 92 ? 8.696 -5.656 -2.920 1.00 95.44 92 PRO A N 1
ATOM 722 C CA . PRO A 1 92 ? 8.473 -5.463 -1.486 1.00 95.44 92 PRO A CA 1
ATOM 723 C C . PRO A 1 92 ? 7.955 -4.071 -1.118 1.00 95.44 92 PRO A C 1
ATOM 725 O O . PRO A 1 92 ? 7.065 -3.943 -0.280 1.00 95.44 92 PRO A O 1
ATOM 728 N N . GLU A 1 93 ? 8.465 -3.027 -1.765 1.00 95.75 93 GLU A N 1
ATOM 729 C CA . GLU A 1 93 ? 8.100 -1.636 -1.504 1.00 95.75 93 GLU A CA 1
ATOM 730 C C . GLU A 1 93 ? 6.639 -1.360 -1.876 1.00 95.75 93 GLU A C 1
ATOM 732 O O . GLU A 1 93 ? 5.917 -0.719 -1.109 1.00 95.75 93 GLU A O 1
ATOM 737 N N . VAL A 1 94 ? 6.178 -1.888 -3.016 1.00 97.44 94 VAL A N 1
ATOM 738 C CA . VAL A 1 94 ? 4.787 -1.748 -3.472 1.00 97.44 94 VAL A CA 1
ATOM 739 C C . VAL A 1 94 ? 3.847 -2.464 -2.511 1.00 97.44 94 VAL A C 1
ATOM 741 O O . VAL A 1 94 ? 2.865 -1.873 -2.057 1.00 97.44 94 VAL A O 1
ATOM 744 N N . LEU A 1 95 ? 4.169 -3.710 -2.151 1.00 97.69 95 LEU A N 1
ATOM 745 C CA . LEU A 1 95 ? 3.370 -4.499 -1.214 1.00 97.69 95 LEU A CA 1
ATOM 746 C C . LEU A 1 95 ? 3.305 -3.838 0.167 1.00 97.69 95 LEU A C 1
ATOM 748 O O . LEU A 1 95 ? 2.230 -3.752 0.759 1.00 97.69 95 LEU A O 1
ATOM 752 N N . LEU A 1 96 ? 4.433 -3.322 0.660 1.00 98.00 96 LEU A N 1
ATOM 753 C CA . LEU A 1 96 ? 4.508 -2.637 1.946 1.00 98.00 96 LEU A CA 1
ATOM 754 C C . LEU A 1 96 ? 3.642 -1.374 1.968 1.00 98.00 96 LEU A C 1
ATOM 756 O O . LEU A 1 96 ? 2.896 -1.159 2.925 1.00 98.00 96 LEU A O 1
ATOM 760 N N . GLN A 1 97 ? 3.735 -0.527 0.940 1.00 98.00 97 GLN A N 1
ATOM 761 C CA . GLN A 1 97 ? 2.931 0.695 0.878 1.00 98.00 97 GLN A CA 1
ATOM 762 C C . GLN A 1 97 ? 1.444 0.380 0.684 1.00 98.00 97 GLN A C 1
ATOM 764 O O . GLN A 1 97 ? 0.604 1.020 1.319 1.00 98.00 97 GLN A O 1
ATOM 769 N N . LEU A 1 98 ? 1.108 -0.635 -0.120 1.00 98.06 98 LEU A N 1
ATOM 770 C CA . LEU A 1 98 ? -0.274 -1.078 -0.301 1.00 98.06 98 LEU A CA 1
ATOM 771 C C . LEU A 1 98 ? -0.867 -1.591 1.014 1.00 98.06 98 LEU A C 1
ATOM 773 O O . LEU A 1 98 ? -1.951 -1.159 1.398 1.00 98.06 98 LEU A O 1
ATOM 777 N N . ALA A 1 99 ? -0.141 -2.439 1.745 1.00 98.06 99 ALA A N 1
ATOM 778 C CA . ALA A 1 99 ? -0.574 -2.939 3.046 1.00 98.06 99 ALA A CA 1
ATOM 779 C C . ALA A 1 99 ? -0.818 -1.801 4.051 1.00 98.06 99 ALA A C 1
ATOM 781 O O . ALA A 1 99 ? -1.827 -1.811 4.754 1.00 98.06 99 ALA A O 1
ATOM 782 N N . ARG A 1 100 ? 0.059 -0.787 4.088 1.00 97.56 100 ARG A N 1
ATOM 783 C CA . ARG A 1 100 ? -0.118 0.401 4.944 1.00 97.56 100 ARG A CA 1
ATOM 784 C C . ARG A 1 100 ? -1.391 1.170 4.598 1.00 97.56 100 ARG A C 1
ATOM 786 O O . ARG A 1 100 ? -2.175 1.464 5.493 1.00 97.56 100 ARG A O 1
ATOM 793 N N . ALA A 1 101 ? -1.618 1.451 3.316 1.00 98.00 101 ALA A N 1
ATOM 794 C CA . ALA A 1 101 ? -2.797 2.194 2.878 1.00 98.00 101 ALA A CA 1
ATOM 795 C C . ALA A 1 101 ? -4.107 1.422 3.145 1.00 98.00 101 ALA A C 1
ATOM 797 O O . ALA A 1 101 ? -5.100 2.000 3.591 1.00 98.00 101 ALA A O 1
ATOM 798 N N . LEU A 1 102 ? -4.110 0.099 2.938 1.00 98.06 102 LEU A N 1
ATOM 799 C CA . LEU A 1 102 ? -5.256 -0.762 3.259 1.00 98.06 102 LEU A CA 1
ATOM 800 C C . LEU A 1 102 ? -5.523 -0.821 4.767 1.00 98.06 102 LEU A C 1
ATOM 802 O O . LEU A 1 102 ? -6.673 -0.759 5.194 1.00 98.06 102 LEU A O 1
ATOM 806 N N . PHE A 1 103 ? -4.472 -0.895 5.585 1.00 97.62 103 PHE A N 1
ATOM 807 C CA . PHE A 1 103 ? -4.599 -0.881 7.040 1.00 97.62 103 PHE A CA 1
ATOM 808 C C . PHE A 1 103 ? -5.187 0.441 7.552 1.00 97.62 103 PHE A C 1
ATOM 810 O O . PHE A 1 103 ? -6.140 0.431 8.330 1.00 97.62 103 PHE A O 1
ATOM 817 N N . GLU A 1 104 ? -4.664 1.576 7.083 1.00 95.25 104 GLU A N 1
ATOM 818 C CA . GLU A 1 104 ? -5.129 2.915 7.471 1.00 95.25 104 GLU A CA 1
ATOM 819 C C . GLU A 1 104 ? -6.593 3.162 7.071 1.00 95.25 104 GLU A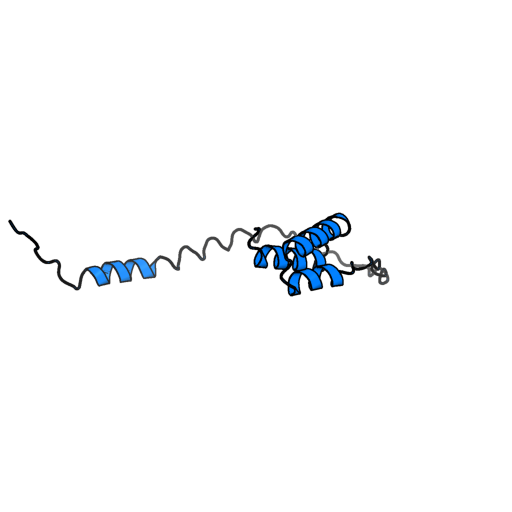 C 1
ATOM 821 O O . GLU A 1 104 ? -7.358 3.747 7.839 1.00 95.25 104 GLU A O 1
ATOM 826 N N . SER A 1 105 ? -7.006 2.646 5.911 1.00 96.75 105 SER A N 1
ATOM 827 C CA . SER A 1 105 ? -8.390 2.721 5.419 1.00 96.75 105 SER A CA 1
ATOM 828 C C . SER A 1 105 ? -9.315 1.614 5.937 1.00 96.75 105 SER A C 1
ATOM 830 O O . SER A 1 105 ? -10.516 1.661 5.677 1.00 96.75 105 SER A O 1
ATOM 832 N N . LYS A 1 106 ? -8.786 0.634 6.682 1.00 96.81 106 LYS A N 1
ATOM 833 C CA . LYS A 1 106 ? -9.514 -0.547 7.184 1.00 96.81 106 LYS A CA 1
ATOM 834 C C . LYS A 1 106 ? -10.152 -1.398 6.069 1.00 96.81 106 LYS A C 1
ATOM 836 O O . LYS A 1 106 ? -11.232 -1.951 6.260 1.00 96.81 106 LYS A O 1
ATOM 841 N N . GLN A 1 107 ? -9.488 -1.500 4.918 1.00 93.19 107 GLN A N 1
ATOM 842 C CA . GLN A 1 107 ? -9.917 -2.287 3.752 1.00 93.19 107 GLN A CA 1
ATOM 843 C C . GLN A 1 107 ? -9.117 -3.600 3.641 1.00 93.19 107 GLN A C 1
ATOM 845 O O . GLN A 1 107 ? -8.343 -3.772 2.698 1.00 93.19 107 GLN A O 1
ATOM 850 N N . PHE A 1 108 ? -9.262 -4.507 4.612 1.00 81.50 108 PHE A N 1
ATOM 851 C CA . PHE A 1 108 ? -8.570 -5.807 4.657 1.00 81.50 108 PHE A CA 1
ATOM 852 C C . PHE A 1 108 ? -9.536 -6.993 4.656 1.00 81.50 108 PHE A C 1
ATOM 854 O O . PHE A 1 108 ? -10.672 -6.835 5.157 1.00 81.50 108 PHE A O 1
#

Sequence (108 aa):
MSAFLQKTPPNLQKLFFATLCRSSKALLWTGLLFCIHCSNEVEKEPNAPKPQAIPTTESPDLAKAIEKRIEGNSDEAIRLLRQFNQTYPNTPEVLLQLARALFESKQF

Secondary structure (DSSP, 8-state):
---------TTHHHHHHHHHHHHTTTTTTTTTTSS----------------------PPP--HHHHHHHHTT-HHHHHHHHHHHHHHSTT-HHHHHHHHHHHHHHT--

pLDDT: mean 72.47, std 22.59, range [39.09, 98.56]

Foldseek 3Di:
DDDDPDDDDPPVVVVVVVVVVPPPVPVVPVVVPPPPPPDDDPDDDDDDDDPPPDPPPPDDDLPVLVVCVVVVVLVVSLVVLVVVCVVPPPDPVSVVSNVVSCVSVVPD